Protein AF-A0A7J7K7C8-F1 (afdb_monomer_lite)

Secondary structure (DSSP, 8-state):
-HHHHHHHHHHHHHHHH-TT--HHHHHHHHHHHHHHHHHHHHT-TTTTTS-HHHHHHHHHHHHHHHHHHHHHHHSB-TTS-BTTPPPPEEEEES-STTSSEEEEEEETTEEEEEEE----GGGS-------

InterPro domains:
  IPR001247 Exoribonuclease, phosphorolytic domain 1 [PF01138] (86-122)
  IPR012162 Polyribonucleotide nucleotidyltransferase [PTHR11252] (11-129)
  IPR015848 Polyribonucleotide nucleotidyltransferase, RNA-binding domain [PF03726] (19-81)
  IPR020568 Ribosomal protein uS5 domain 2-type superfamily [SSF54211] (53-122)
  IPR027408 PNPase/RNase PH domain superfamily [G3DSA:3.30.230.70] (79-129)

Sequence (131 aa):
MDWLIKNYRTFILRVFSTTTHDKYSRDNALQAILRHALTAAESNENLSNVSPSVISTAFSNLSKDVMRDVILDQQVRPDGRPLDRVRPISCEVDVLKPLHGSSLFQRGQTQVMASVTLDSLEAMSKADSCH

Radius of gyration: 22.85 Å; chains: 1; bounding box: 56×23×57 Å

pLDDT: mean 90.24, std 6.82, range [52.06, 97.69]

Organism: Bugula neritina (NCBI:txid10212)

Structure (mmCIF, N/CA/C/O backbone):
data_AF-A0A7J7K7C8-F1
#
_entry.id   AF-A0A7J7K7C8-F1
#
loop_
_atom_site.group_PDB
_atom_site.id
_atom_site.type_symbol
_atom_site.label_atom_id
_atom_site.label_alt_id
_atom_site.label_comp_id
_atom_site.label_asym_id
_atom_site.label_entity_id
_atom_site.label_seq_id
_atom_site.pdbx_PDB_ins_code
_atom_site.Cartn_x
_atom_site.Cartn_y
_atom_site.Cartn_z
_atom_site.occupancy
_atom_site.B_iso_or_equiv
_atom_site.auth_seq_id
_atom_site.auth_comp_id
_atom_site.auth_asym_id
_atom_site.auth_atom_id
_atom_site.pdbx_PDB_model_num
ATOM 1 N N . MET A 1 1 ? -8.898 -3.529 24.881 1.00 65.62 1 MET A N 1
ATOM 2 C CA . MET A 1 1 ? -9.003 -3.578 23.401 1.00 65.62 1 MET A CA 1
ATOM 3 C C . MET A 1 1 ? -10.445 -3.432 22.934 1.00 65.62 1 MET A C 1
ATOM 5 O O . MET A 1 1 ? -10.690 -2.628 22.045 1.00 65.62 1 MET A O 1
ATOM 9 N N . ASP A 1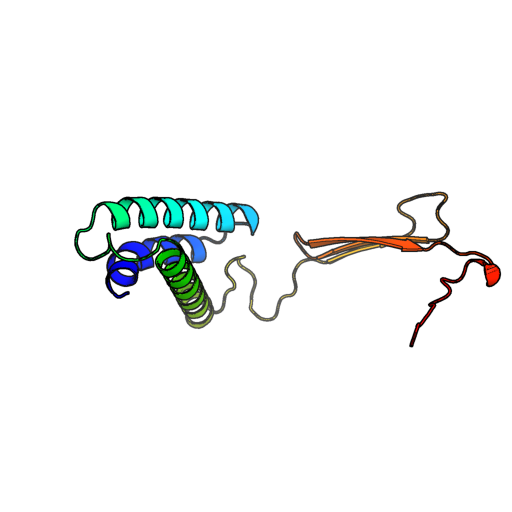 2 ? -11.403 -4.095 23.585 1.00 81.06 2 ASP A N 1
ATOM 10 C CA . ASP A 1 2 ? -12.844 -4.022 23.276 1.00 81.06 2 ASP A CA 1
ATOM 11 C C . ASP A 1 2 ? -13.413 -2.603 23.191 1.00 81.06 2 ASP A C 1
ATOM 13 O O . ASP A 1 2 ? -14.326 -2.345 22.410 1.00 81.06 2 ASP A O 1
ATOM 17 N N . TRP A 1 3 ? -12.853 -1.661 23.957 1.00 86.88 3 TRP A N 1
ATOM 18 C CA . TRP A 1 3 ? -13.234 -0.253 23.879 1.00 86.88 3 TRP A CA 1
ATOM 19 C C . TRP A 1 3 ? -12.994 0.348 22.484 1.00 86.88 3 TRP A C 1
ATOM 21 O O . TRP A 1 3 ? -13.878 1.025 21.963 1.00 86.88 3 TRP A O 1
ATOM 31 N N . LEU A 1 4 ? -11.853 0.064 21.840 1.00 86.50 4 LEU A N 1
ATOM 32 C CA . LEU A 1 4 ? -11.574 0.553 20.483 1.00 86.50 4 LEU A CA 1
ATOM 33 C C . LEU A 1 4 ? -12.564 -0.035 19.477 1.00 86.50 4 LEU A C 1
ATOM 35 O O . LEU A 1 4 ? -13.075 0.681 18.623 1.00 86.50 4 LEU A O 1
ATOM 39 N N . ILE A 1 5 ? -12.874 -1.323 19.612 1.00 88.94 5 ILE A N 1
ATOM 40 C CA . ILE A 1 5 ? -13.811 -2.014 18.723 1.00 88.94 5 ILE A CA 1
ATOM 41 C C . ILE A 1 5 ? -15.207 -1.397 18.851 1.00 88.94 5 ILE A C 1
ATOM 43 O O . ILE A 1 5 ? -15.792 -0.995 17.848 1.00 88.94 5 ILE A O 1
ATOM 47 N N . LYS A 1 6 ? -15.720 -1.257 20.078 1.00 89.81 6 LYS A N 1
ATOM 48 C CA . LYS A 1 6 ? -17.063 -0.712 20.329 1.00 89.81 6 LYS A CA 1
ATOM 49 C C . LYS A 1 6 ? -17.229 0.719 19.819 1.00 89.81 6 LYS A C 1
ATOM 51 O O . LYS A 1 6 ? -18.285 1.043 19.288 1.00 89.81 6 LYS A O 1
ATOM 56 N N . ASN A 1 7 ? -16.203 1.557 19.961 1.00 90.88 7 ASN A N 1
ATOM 57 C CA . ASN A 1 7 ? -16.311 2.981 19.638 1.00 90.88 7 ASN A CA 1
ATOM 58 C C . ASN A 1 7 ? -15.874 3.326 18.208 1.00 90.88 7 ASN A C 1
ATOM 60 O O . ASN A 1 7 ? -16.444 4.233 17.614 1.00 90.88 7 ASN A O 1
ATOM 64 N N . TYR A 1 8 ? -14.890 2.622 17.636 1.00 93.31 8 TYR A N 1
ATOM 65 C CA . TYR A 1 8 ? -14.247 3.028 16.378 1.00 93.31 8 TYR A CA 1
ATOM 66 C C . TYR A 1 8 ? -14.496 2.092 15.192 1.00 93.31 8 TYR A C 1
ATOM 68 O O . TYR A 1 8 ? -14.289 2.516 14.054 1.00 93.31 8 TYR A O 1
ATOM 76 N N . ARG A 1 9 ? -15.003 0.864 15.399 1.00 92.50 9 ARG A N 1
ATOM 77 C CA . ARG A 1 9 ? -15.230 -0.097 14.299 1.00 92.50 9 ARG A CA 1
ATOM 78 C C . ARG A 1 9 ? -16.112 0.481 13.193 1.00 92.50 9 ARG A C 1
ATOM 80 O O . ARG A 1 9 ? -15.755 0.378 12.026 1.00 92.50 9 ARG A O 1
ATOM 87 N N . THR A 1 10 ? -17.227 1.120 13.541 1.00 92.69 10 THR A N 1
ATOM 88 C CA . THR A 1 10 ? -18.168 1.688 12.559 1.00 92.69 10 THR A CA 1
ATOM 89 C C . THR A 1 10 ? -17.540 2.816 11.740 1.00 92.69 10 THR A C 1
ATOM 91 O O . THR A 1 10 ? -17.765 2.905 10.534 1.00 92.69 10 THR A O 1
ATOM 94 N N . PHE A 1 11 ? -16.709 3.654 12.365 1.00 93.06 11 PHE A N 1
ATOM 95 C CA . PHE A 1 11 ? -16.005 4.736 11.673 1.00 93.06 11 PHE A CA 1
ATOM 96 C C . PHE A 1 11 ? -14.964 4.189 10.694 1.00 93.06 11 PHE A C 1
ATOM 98 O O . PHE A 1 11 ? -14.916 4.621 9.544 1.00 93.06 11 PHE A O 1
ATOM 105 N N . ILE A 1 12 ? -14.185 3.193 11.120 1.00 92.81 12 ILE A N 1
ATOM 106 C CA . ILE A 1 12 ? -13.204 2.508 10.271 1.00 92.81 12 ILE A CA 1
ATOM 107 C C . ILE A 1 12 ? -13.910 1.802 9.103 1.00 92.81 12 ILE A C 1
ATOM 109 O O . ILE A 1 12 ? -13.496 1.932 7.951 1.00 92.81 12 ILE A O 1
ATOM 113 N N . LEU A 1 13 ? -15.018 1.108 9.374 1.00 91.88 13 LEU A N 1
ATOM 114 C CA . LEU A 1 13 ? -15.815 0.427 8.355 1.00 91.88 13 LEU A CA 1
ATOM 115 C C . LEU A 1 13 ? -16.356 1.411 7.318 1.00 91.88 13 LEU A C 1
ATOM 117 O O . LEU A 1 13 ? -16.309 1.125 6.123 1.00 91.88 13 LEU A O 1
ATOM 121 N N . ARG A 1 14 ? -16.808 2.594 7.747 1.00 91.56 14 ARG A N 1
ATOM 122 C CA . ARG A 1 14 ? -17.262 3.655 6.841 1.00 91.56 14 ARG A CA 1
ATOM 123 C C . ARG A 1 14 ? -16.151 4.121 5.899 1.00 91.56 14 ARG A C 1
ATOM 125 O O . ARG A 1 14 ? -16.417 4.309 4.714 1.00 91.56 14 ARG A O 1
ATOM 132 N N . VAL A 1 15 ? -14.922 4.268 6.399 1.00 92.44 15 VAL A N 1
ATOM 133 C CA . VAL A 1 15 ? -13.759 4.634 5.573 1.00 92.44 15 VAL A CA 1
ATOM 134 C C . VAL A 1 15 ? -13.482 3.566 4.513 1.00 92.44 15 VAL A C 1
ATOM 136 O O . VAL A 1 15 ? -13.291 3.907 3.350 1.00 92.44 15 VAL A O 1
ATOM 139 N N . PHE A 1 16 ? -13.504 2.280 4.877 1.00 90.00 16 PHE A N 1
ATOM 140 C CA . PHE A 1 16 ? -13.231 1.192 3.927 1.00 90.00 16 PHE A CA 1
ATOM 141 C C . PHE A 1 16 ? -14.390 0.867 2.978 1.00 90.00 16 PHE A C 1
ATOM 143 O O . PHE A 1 16 ? -14.139 0.383 1.879 1.00 90.00 16 PHE A O 1
ATOM 150 N N . SER A 1 17 ? -15.632 1.154 3.369 1.00 86.69 17 SER A N 1
ATOM 151 C CA . SER A 1 17 ? -16.817 0.957 2.518 1.00 86.69 17 SER A CA 1
ATOM 152 C C . SER A 1 17 ? -16.985 2.064 1.474 1.00 86.69 17 SER A C 1
ATOM 154 O O . SER A 1 17 ? -17.740 1.916 0.517 1.00 86.69 17 SER A O 1
ATOM 156 N N . THR A 1 18 ? -16.302 3.196 1.653 1.00 85.44 18 THR A N 1
ATOM 157 C CA . THR A 1 18 ? -16.383 4.335 0.740 1.00 85.44 18 THR A CA 1
ATOM 158 C C . THR A 1 18 ? -15.344 4.182 -0.372 1.00 85.44 18 THR A C 1
ATOM 160 O O . THR A 1 18 ? -14.150 4.377 -0.157 1.00 85.44 18 THR A O 1
ATOM 163 N N . THR A 1 19 ? -15.797 3.870 -1.587 1.00 79.19 19 THR A N 1
ATOM 164 C CA . THR A 1 19 ? -14.928 3.601 -2.752 1.00 79.19 19 THR A CA 1
ATOM 165 C C . THR A 1 19 ? -14.311 4.849 -3.387 1.00 79.19 19 THR A C 1
ATOM 167 O O . THR A 1 19 ? -13.440 4.729 -4.245 1.00 79.19 19 THR A O 1
ATOM 170 N N . THR A 1 20 ? -14.716 6.052 -2.967 1.00 82.44 20 THR A N 1
ATOM 171 C CA . THR A 1 20 ? -14.156 7.318 -3.475 1.00 82.44 20 THR A CA 1
ATOM 172 C C . THR A 1 20 ? -12.762 7.623 -2.925 1.00 82.44 20 THR A C 1
ATOM 174 O O . THR A 1 20 ? -12.086 8.514 -3.437 1.00 82.44 20 THR A O 1
ATOM 177 N N . HIS A 1 21 ? -12.311 6.891 -1.903 1.00 82.94 21 HIS A N 1
ATOM 178 C CA . HIS A 1 21 ? -11.001 7.101 -1.302 1.00 82.94 21 HIS A CA 1
ATOM 179 C C . HIS A 1 21 ? -9.866 6.457 -2.108 1.00 82.94 21 HIS A C 1
ATOM 181 O O . HIS A 1 21 ? -9.733 5.229 -2.193 1.00 82.94 21 HIS A O 1
ATOM 187 N N . ASP A 1 22 ? -8.958 7.301 -2.594 1.00 84.88 22 ASP A N 1
ATOM 188 C CA . ASP A 1 22 ? -7.626 6.885 -3.026 1.00 84.88 22 ASP A CA 1
ATOM 189 C C . ASP A 1 22 ? -6.748 6.464 -1.825 1.00 84.88 22 ASP A C 1
ATOM 191 O O . ASP A 1 22 ? -7.170 6.541 -0.668 1.00 84.88 22 ASP A O 1
ATOM 195 N N . LYS A 1 23 ? -5.518 5.985 -2.072 1.00 84.62 23 LYS A N 1
ATOM 196 C CA . LYS A 1 23 ? -4.647 5.521 -0.978 1.00 84.62 23 LYS A CA 1
ATOM 197 C C . LYS A 1 23 ? -4.376 6.642 0.033 1.00 84.62 23 LYS A C 1
ATOM 199 O O . LYS A 1 23 ? -4.515 6.418 1.231 1.00 84.62 23 LYS A O 1
ATOM 204 N N . TYR A 1 24 ? -4.025 7.834 -0.449 1.00 88.38 24 TYR A N 1
ATOM 205 C CA . TYR A 1 24 ? -3.618 8.944 0.409 1.00 88.38 24 TYR A CA 1
ATOM 206 C C . TYR A 1 24 ? -4.779 9.497 1.236 1.00 88.38 24 TYR A C 1
ATOM 208 O O . TYR A 1 24 ? -4.629 9.696 2.441 1.00 88.38 24 TYR A O 1
ATOM 216 N N . SER A 1 25 ? -5.951 9.714 0.633 1.00 91.12 25 SER A N 1
ATOM 217 C CA . SER A 1 25 ? -7.124 10.195 1.376 1.00 91.12 25 SER A CA 1
ATOM 218 C C . SER A 1 25 ? -7.568 9.202 2.444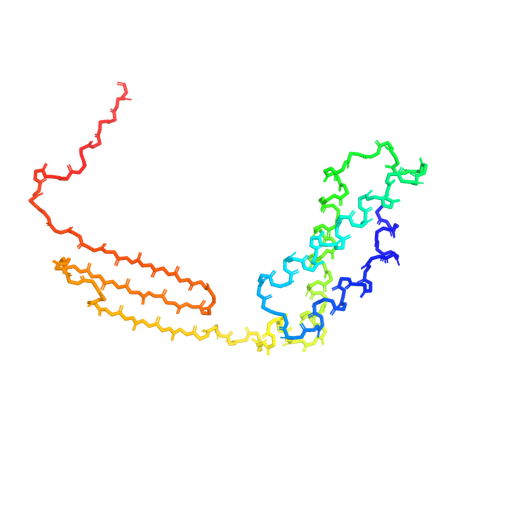 1.00 91.12 25 SER A C 1
ATOM 220 O O . SER A 1 25 ? -7.965 9.620 3.532 1.00 91.12 25 SER A O 1
ATOM 222 N N . ARG A 1 26 ? -7.441 7.896 2.180 1.00 91.25 26 ARG A N 1
ATOM 223 C CA . ARG A 1 26 ? -7.758 6.856 3.160 1.00 91.25 26 ARG A CA 1
ATOM 224 C C . ARG A 1 26 ? -6.791 6.858 4.331 1.00 91.25 26 ARG A C 1
ATOM 226 O O . ARG A 1 26 ? -7.237 6.830 5.475 1.00 91.25 26 ARG A O 1
ATOM 233 N N . ASP A 1 27 ? -5.492 6.928 4.051 1.00 91.62 27 ASP A N 1
ATOM 234 C CA . ASP A 1 27 ? -4.464 6.990 5.091 1.00 91.62 27 ASP A CA 1
ATOM 235 C C . ASP A 1 27 ? -4.676 8.237 5.967 1.00 91.62 27 ASP A C 1
ATOM 237 O O . ASP A 1 27 ? -4.677 8.138 7.194 1.00 91.62 27 ASP A O 1
ATOM 241 N N . ASN A 1 28 ? -4.988 9.387 5.363 1.00 94.06 28 ASN A N 1
ATOM 242 C CA . ASN A 1 28 ? -5.316 10.614 6.093 1.00 94.06 28 ASN A CA 1
ATOM 243 C C . ASN A 1 28 ? -6.582 10.478 6.954 1.00 94.06 28 ASN A C 1
ATOM 245 O O . ASN A 1 28 ? -6.593 10.926 8.103 1.00 94.06 28 ASN A O 1
ATOM 249 N N . ALA A 1 29 ? -7.637 9.845 6.433 1.00 93.62 29 ALA A N 1
ATOM 250 C CA . ALA A 1 29 ? -8.867 9.601 7.184 1.00 93.62 29 ALA A CA 1
ATOM 251 C C . ALA A 1 29 ? -8.617 8.687 8.394 1.00 93.62 29 ALA A C 1
ATOM 253 O O . ALA A 1 29 ? -9.059 8.993 9.501 1.00 93.62 29 ALA A O 1
ATOM 254 N N . LEU A 1 30 ? -7.851 7.606 8.217 1.00 94.12 30 LEU A N 1
ATOM 255 C CA . LEU A 1 30 ? -7.477 6.706 9.311 1.00 94.12 30 LEU A CA 1
ATOM 256 C C . LEU A 1 30 ? -6.600 7.409 10.353 1.00 94.12 30 LEU A C 1
ATOM 258 O O . LEU A 1 30 ? -6.820 7.226 11.548 1.00 94.12 30 LEU A O 1
ATOM 262 N N . GLN A 1 31 ? -5.660 8.256 9.928 1.00 95.00 31 GLN A N 1
ATOM 263 C CA . GLN A 1 31 ? -4.830 9.053 10.838 1.00 95.00 31 GLN A CA 1
ATOM 264 C C . GLN A 1 31 ? -5.649 10.070 11.641 1.00 95.00 31 GLN A C 1
ATOM 266 O O . GLN A 1 31 ? -5.385 10.281 12.825 1.00 95.00 31 GLN A O 1
ATOM 271 N N . ALA A 1 32 ? -6.668 10.682 11.033 1.00 95.31 32 ALA A N 1
ATOM 272 C CA . ALA A 1 32 ? -7.578 11.572 11.748 1.00 95.31 32 ALA A CA 1
ATOM 273 C C . ALA A 1 32 ? -8.357 10.822 12.843 1.00 95.31 32 ALA A C 1
ATOM 275 O O . ALA A 1 32 ? -8.453 11.311 13.970 1.00 95.31 32 ALA A O 1
ATOM 276 N N . ILE A 1 33 ? -8.845 9.615 12.537 1.00 94.81 33 ILE A N 1
ATOM 277 C CA . ILE A 1 33 ? -9.539 8.756 13.507 1.00 94.81 33 ILE A CA 1
ATOM 278 C C . ILE A 1 33 ? -8.581 8.308 14.617 1.00 94.81 33 ILE A C 1
ATOM 280 O O . ILE A 1 33 ? -8.939 8.373 15.791 1.00 94.81 33 ILE A O 1
ATOM 284 N N . LEU A 1 34 ? -7.357 7.901 14.272 1.00 94.31 34 LEU A N 1
ATOM 285 C CA . LEU A 1 34 ? -6.343 7.502 15.247 1.00 94.31 34 LEU A CA 1
ATOM 286 C C . LEU A 1 34 ? -6.020 8.642 16.218 1.00 94.31 34 LEU A C 1
ATOM 288 O O . LEU A 1 34 ? -5.988 8.424 17.427 1.00 94.31 34 LEU A O 1
ATOM 292 N N . ARG A 1 35 ? -5.822 9.862 15.709 1.00 93.88 35 ARG A N 1
ATOM 293 C CA . ARG A 1 35 ? -5.556 11.040 16.547 1.00 93.88 35 ARG A CA 1
ATOM 294 C C . ARG A 1 35 ? -6.683 11.270 17.549 1.00 93.88 35 ARG A C 1
ATOM 296 O O . ARG A 1 35 ? -6.415 11.453 18.730 1.00 93.88 35 ARG A O 1
ATOM 303 N N . HIS A 1 36 ? -7.930 11.196 17.088 1.00 93.44 36 HIS A N 1
ATOM 304 C CA . HIS A 1 36 ? -9.094 11.308 17.963 1.00 93.44 36 HIS A CA 1
ATOM 305 C C . HIS A 1 36 ? -9.140 10.182 19.009 1.00 93.44 36 HIS A C 1
ATOM 307 O O . HIS A 1 36 ? -9.424 10.432 20.178 1.00 93.44 36 HIS A O 1
ATOM 313 N N . ALA A 1 37 ? -8.825 8.946 18.612 1.00 91.56 37 ALA A N 1
ATOM 314 C CA . ALA A 1 37 ? -8.784 7.803 19.518 1.00 91.56 37 ALA A CA 1
ATOM 315 C C . ALA A 1 37 ? -7.723 7.951 20.615 1.00 91.56 37 ALA A C 1
ATOM 317 O O . ALA A 1 37 ? -7.988 7.566 21.752 1.00 91.56 37 ALA A O 1
ATOM 318 N N . LEU A 1 38 ? -6.562 8.533 20.301 1.00 91.12 38 LEU A N 1
ATOM 319 C CA . LEU A 1 38 ? -5.508 8.812 21.278 1.00 91.12 38 LEU A CA 1
ATOM 320 C C . LEU A 1 38 ? -5.955 9.862 22.303 1.00 91.12 38 LEU A C 1
ATOM 322 O O . LEU A 1 38 ? -5.904 9.587 23.497 1.00 91.12 38 LEU A O 1
ATOM 326 N N . THR A 1 39 ? -6.497 10.999 21.859 1.00 90.69 39 THR A N 1
ATOM 327 C CA . THR A 1 39 ? -7.015 12.042 22.769 1.00 90.69 39 THR A CA 1
ATOM 328 C C . THR A 1 39 ? -8.148 11.519 23.662 1.00 90.69 39 THR A C 1
ATOM 330 O O . THR A 1 39 ? -8.208 11.809 24.857 1.00 90.69 39 THR A O 1
ATOM 333 N N . ALA A 1 40 ? -9.044 10.699 23.108 1.00 89.06 40 ALA A N 1
ATOM 334 C CA . ALA A 1 40 ? -10.122 10.080 23.876 1.00 89.06 40 ALA A CA 1
ATOM 335 C C . ALA A 1 40 ? -9.615 9.022 24.876 1.00 89.06 40 ALA A C 1
ATOM 337 O O . ALA A 1 40 ? -10.244 8.812 25.913 1.00 89.06 4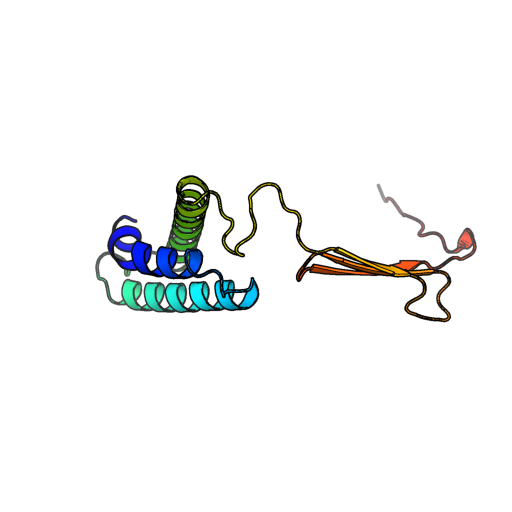0 ALA A O 1
ATOM 338 N N . ALA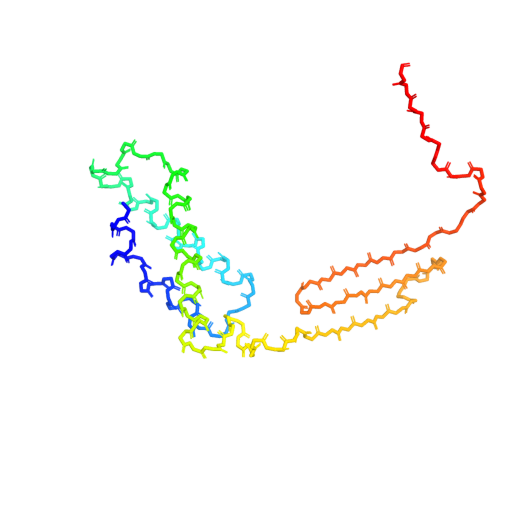 A 1 41 ? -8.497 8.354 24.581 1.00 87.31 41 ALA A N 1
ATOM 339 C CA . ALA A 1 41 ? -7.880 7.390 25.487 1.00 87.31 41 ALA A CA 1
ATOM 340 C C . ALA A 1 41 ? -7.160 8.071 26.660 1.00 87.31 41 ALA A C 1
ATOM 342 O O . ALA A 1 41 ? -7.239 7.564 27.775 1.00 87.31 41 ALA A O 1
ATOM 343 N N . GLU A 1 42 ? -6.536 9.233 26.438 1.00 84.75 42 GLU A N 1
ATOM 344 C CA . GLU A 1 42 ? -5.925 10.051 27.501 1.00 84.75 42 GLU A CA 1
ATOM 345 C C . GLU A 1 42 ? -6.954 10.503 28.547 1.00 84.75 42 GLU A C 1
ATOM 347 O O . GLU A 1 42 ? -6.653 10.564 29.736 1.00 84.75 42 GLU A O 1
ATOM 352 N N . SER A 1 43 ? -8.193 10.758 28.118 1.00 83.19 43 SER A N 1
ATOM 353 C CA . SER A 1 43 ? -9.295 11.175 28.997 1.00 83.19 43 SER A CA 1
ATOM 354 C C . SER A 1 43 ? -9.953 10.015 29.762 1.00 83.19 43 SER A C 1
ATOM 356 O O . SER A 1 43 ? -10.866 10.242 30.554 1.00 83.19 43 SER A O 1
ATOM 358 N N . ASN A 1 44 ? -9.553 8.765 29.511 1.00 82.44 44 ASN A N 1
ATOM 359 C CA . ASN A 1 44 ? -10.173 7.581 30.101 1.00 82.44 44 ASN A CA 1
ATOM 360 C C . ASN A 1 44 ? -9.283 7.004 31.208 1.00 82.44 44 ASN A C 1
ATOM 362 O O . ASN A 1 44 ? -8.201 6.492 30.929 1.00 82.44 44 ASN A O 1
ATOM 366 N N . GLU A 1 45 ? -9.764 7.010 32.454 1.00 73.19 45 GLU A N 1
ATOM 367 C CA . GLU A 1 45 ? -9.008 6.539 33.629 1.00 73.19 45 GLU A CA 1
ATOM 368 C C . GLU A 1 45 ? -8.502 5.089 33.507 1.00 73.19 45 GLU A C 1
ATOM 370 O O . GLU A 1 45 ? -7.479 4.741 34.089 1.00 73.19 45 GLU A O 1
ATOM 375 N N . ASN A 1 46 ? -9.169 4.242 32.714 1.00 74.31 46 ASN A N 1
ATOM 376 C CA . ASN A 1 46 ? -8.759 2.848 32.508 1.00 74.31 46 ASN A CA 1
ATOM 377 C C . ASN A 1 46 ? -7.676 2.676 31.428 1.00 74.31 46 ASN A C 1
ATOM 379 O O . ASN A 1 46 ? -7.066 1.610 31.339 1.00 74.31 46 ASN A O 1
ATOM 383 N N . LEU A 1 47 ? -7.468 3.680 30.570 1.00 75.12 47 LEU A N 1
ATOM 384 C CA . LEU A 1 47 ? -6.501 3.640 29.466 1.00 75.12 47 LEU A CA 1
ATOM 385 C C . LEU A 1 47 ? -5.377 4.674 29.605 1.00 75.12 47 LEU A C 1
ATOM 387 O O . LEU A 1 47 ? -4.403 4.581 28.862 1.00 75.12 47 LEU A O 1
ATOM 391 N N . SER A 1 48 ? -5.459 5.588 30.571 1.00 70.81 48 SER A N 1
ATOM 392 C CA . SER A 1 48 ? -4.452 6.626 30.830 1.00 70.81 48 SER A CA 1
ATOM 393 C C . SER A 1 48 ? -3.051 6.067 31.120 1.00 70.81 48 SER A C 1
ATOM 395 O O . SER A 1 48 ? -2.055 6.690 30.769 1.00 70.81 48 SER A O 1
ATOM 397 N N . ASN A 1 49 ? -2.959 4.860 31.691 1.00 79.12 49 ASN A N 1
ATOM 398 C CA . ASN A 1 49 ? -1.691 4.173 31.973 1.00 79.12 49 ASN A CA 1
ATOM 399 C C . ASN A 1 49 ? -1.140 3.353 30.788 1.00 79.12 49 ASN A C 1
ATOM 401 O O . ASN A 1 49 ? -0.079 2.735 30.901 1.00 79.12 49 ASN A O 1
ATOM 405 N N . VAL A 1 50 ? -1.855 3.288 29.662 1.00 84.19 50 VAL A N 1
ATOM 406 C CA . VAL A 1 50 ? -1.438 2.523 28.480 1.00 84.19 50 VAL A CA 1
ATOM 407 C C . VAL A 1 50 ? -0.625 3.420 27.555 1.00 84.19 50 VAL A C 1
ATOM 409 O O . VAL A 1 50 ? -1.014 4.545 27.255 1.00 84.19 50 VAL A O 1
ATOM 412 N N . SER A 1 51 ? 0.500 2.915 27.044 1.00 87.81 51 SER A N 1
ATOM 413 C CA . SER A 1 51 ? 1.327 3.709 26.138 1.00 87.81 51 SER A CA 1
ATOM 414 C C . SER A 1 51 ? 0.596 4.014 24.814 1.00 87.81 51 SER A C 1
ATOM 416 O O . SER A 1 51 ? -0.056 3.129 24.241 1.00 87.81 51 SER A O 1
ATOM 418 N N . PRO A 1 52 ? 0.757 5.226 24.249 1.00 88.12 52 PRO A N 1
ATOM 419 C CA . PRO A 1 52 ? 0.158 5.591 22.960 1.00 88.12 52 PRO A CA 1
ATOM 420 C C . PRO A 1 52 ? 0.524 4.634 21.814 1.00 88.12 52 PRO A C 1
ATOM 422 O O . PRO A 1 52 ? -0.280 4.381 20.917 1.00 88.12 52 PRO A O 1
ATOM 425 N N . SER A 1 53 ? 1.724 4.046 21.863 1.00 90.00 53 SER A N 1
ATOM 426 C CA . SER A 1 53 ? 2.195 3.059 20.881 1.00 90.00 53 SER A CA 1
ATOM 427 C C . SER A 1 53 ? 1.345 1.782 20.873 1.00 90.00 53 SER A C 1
ATOM 429 O O . SER A 1 53 ? 1.001 1.261 19.807 1.00 90.00 53 SER A O 1
ATOM 431 N N . VAL A 1 54 ? 0.934 1.301 22.052 1.00 90.75 54 VAL A N 1
ATOM 432 C CA . VAL A 1 54 ? 0.062 0.123 22.173 1.00 90.75 54 VAL A CA 1
ATOM 433 C C . VAL A 1 54 ? -1.313 0.419 21.577 1.00 90.75 54 VAL A C 1
ATOM 435 O O . VAL A 1 54 ? -1.841 -0.405 20.832 1.00 90.75 54 VAL A O 1
ATOM 438 N N . ILE A 1 55 ? -1.860 1.613 21.819 1.00 90.25 55 ILE A N 1
ATOM 439 C CA . ILE A 1 55 ? -3.147 2.045 21.250 1.00 90.25 55 ILE A CA 1
ATOM 440 C C . ILE A 1 55 ? -3.054 2.177 19.723 1.00 90.25 55 ILE A C 1
ATOM 442 O O . ILE A 1 55 ? -3.941 1.714 19.008 1.00 90.25 55 ILE A O 1
ATOM 446 N N . SER A 1 56 ? -1.964 2.741 19.202 1.00 92.75 56 SER A N 1
ATOM 447 C CA . SER A 1 56 ? -1.732 2.849 17.755 1.00 92.75 56 SER A CA 1
ATOM 448 C C . SER A 1 56 ? -1.611 1.479 17.078 1.00 92.75 56 SER A C 1
ATOM 450 O O . SER A 1 56 ? -2.218 1.226 16.031 1.00 92.75 56 SER A O 1
ATOM 452 N N . THR A 1 57 ? -0.899 0.547 17.713 1.00 94.06 57 THR A N 1
ATOM 453 C CA . THR A 1 57 ? -0.774 -0.837 17.235 1.00 94.06 57 THR A CA 1
ATOM 454 C C . THR A 1 57 ? -2.129 -1.545 17.252 1.00 94.06 57 THR A C 1
ATOM 456 O O . THR A 1 57 ? -2.520 -2.172 16.269 1.00 94.06 57 THR A O 1
ATOM 459 N N . ALA A 1 58 ? -2.885 -1.387 18.339 1.00 93.38 58 ALA A N 1
ATOM 460 C CA . ALA A 1 58 ? -4.238 -1.905 18.483 1.00 93.38 58 ALA A CA 1
ATOM 461 C C . ALA A 1 58 ? -5.188 -1.398 17.394 1.00 93.38 58 ALA A C 1
ATOM 463 O O . ALA A 1 58 ? -5.901 -2.182 16.770 1.00 93.38 58 ALA A O 1
ATOM 464 N N . PHE A 1 59 ? -5.173 -0.089 17.148 1.00 94.75 59 PHE A N 1
ATOM 465 C CA . PHE A 1 59 ? -5.969 0.554 16.112 1.00 94.75 59 PHE A CA 1
ATOM 466 C C . PHE A 1 59 ? -5.580 0.066 14.712 1.00 94.75 59 PHE A C 1
ATOM 468 O O . PHE A 1 59 ? -6.446 -0.199 13.878 1.00 94.75 59 PHE A O 1
ATOM 475 N N . SER A 1 60 ? -4.280 -0.099 14.460 1.00 94.50 60 SER A N 1
ATOM 476 C CA . SER A 1 60 ? -3.765 -0.629 13.195 1.00 94.50 60 SER A CA 1
ATOM 477 C C . SER A 1 60 ? -4.220 -2.069 12.956 1.00 94.50 60 SER A C 1
ATOM 479 O O . SER A 1 60 ? -4.599 -2.409 11.837 1.00 94.50 60 SER A O 1
ATOM 481 N N . ASN A 1 61 ? -4.228 -2.906 13.997 1.00 95.38 61 ASN A N 1
ATOM 482 C CA . ASN A 1 61 ? -4.735 -4.276 13.916 1.00 95.38 61 ASN A CA 1
ATOM 483 C C . ASN A 1 61 ? -6.245 -4.292 13.655 1.00 95.38 61 ASN A C 1
ATOM 485 O O . ASN A 1 61 ? -6.675 -4.903 12.683 1.00 95.38 61 ASN A O 1
ATOM 489 N N . LEU A 1 62 ? -7.026 -3.510 14.408 1.00 94.88 62 LEU A N 1
ATOM 490 C CA . LEU A 1 62 ? -8.465 -3.362 14.170 1.00 94.88 62 LEU A CA 1
ATOM 491 C C . LEU A 1 62 ? -8.768 -2.889 12.739 1.00 94.88 62 LEU A C 1
ATOM 493 O O . LEU A 1 62 ? -9.685 -3.389 12.096 1.00 94.88 6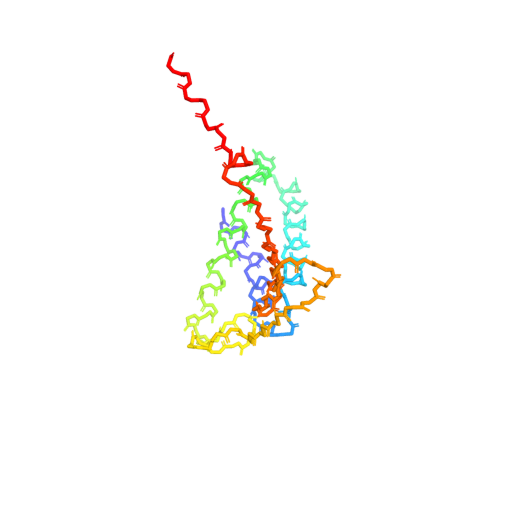2 LEU A O 1
ATOM 497 N N . SER A 1 63 ? -7.985 -1.943 12.219 1.00 94.62 63 SER A N 1
ATOM 498 C CA . SER A 1 63 ? -8.147 -1.446 10.850 1.00 94.62 63 SER A CA 1
ATOM 499 C C . SER A 1 63 ? -7.885 -2.531 9.806 1.00 94.62 63 SER A C 1
ATOM 501 O O . SER A 1 63 ? -8.606 -2.606 8.812 1.00 94.62 63 SER A O 1
ATOM 503 N N . LYS A 1 64 ? -6.881 -3.389 10.029 1.00 94.38 64 LYS A N 1
ATOM 504 C CA . LYS A 1 64 ? -6.599 -4.543 9.160 1.00 94.38 64 LYS A CA 1
ATOM 505 C C . LYS A 1 64 ? -7.726 -5.570 9.206 1.00 94.38 64 LYS A C 1
ATOM 507 O O . LYS A 1 64 ? -8.113 -6.056 8.146 1.00 94.38 64 LYS A O 1
ATOM 512 N N . ASP A 1 65 ? -8.250 -5.860 10.392 1.00 94.75 65 ASP A N 1
ATOM 513 C CA . ASP A 1 65 ? -9.336 -6.824 10.578 1.00 94.75 65 ASP A CA 1
ATOM 514 C C . ASP A 1 65 ? -10.612 -6.337 9.885 1.00 94.75 65 ASP A C 1
ATOM 516 O O . ASP A 1 65 ? -11.158 -7.034 9.037 1.00 94.75 65 ASP A O 1
ATOM 520 N N . VAL A 1 66 ? -11.014 -5.082 10.117 1.00 93.75 66 VAL A N 1
ATOM 521 C CA . VAL A 1 66 ? -12.186 -4.486 9.453 1.00 93.75 66 VAL A CA 1
ATOM 522 C C . VAL A 1 66 ? -12.011 -4.429 7.936 1.00 93.75 66 VAL A C 1
ATOM 524 O O . VAL A 1 66 ? -12.947 -4.728 7.200 1.00 93.75 66 VAL A O 1
ATOM 527 N N . MET A 1 67 ? -10.824 -4.067 7.441 1.00 93.38 67 MET A N 1
ATOM 528 C CA . MET A 1 67 ? -10.547 -4.093 6.002 1.00 93.38 67 MET A CA 1
ATOM 529 C C . MET A 1 67 ? -10.711 -5.508 5.431 1.00 93.38 67 MET A C 1
ATOM 531 O O . MET A 1 67 ? -11.230 -5.665 4.326 1.00 93.38 67 MET A O 1
ATOM 535 N N . ARG A 1 68 ? -10.255 -6.530 6.161 1.00 93.69 68 ARG A N 1
ATOM 536 C CA . ARG A 1 68 ? -10.372 -7.930 5.750 1.00 93.69 68 ARG A CA 1
ATOM 537 C C . ARG A 1 68 ? -11.832 -8.375 5.719 1.00 93.69 68 ARG A C 1
ATOM 539 O O . ARG A 1 68 ? -12.226 -8.955 4.713 1.00 93.69 68 ARG A O 1
ATOM 546 N N . ASP A 1 69 ? -12.609 -8.050 6.750 1.00 93.31 69 ASP A N 1
ATOM 547 C CA . ASP A 1 69 ? -14.050 -8.330 6.813 1.00 93.31 69 ASP A CA 1
ATOM 548 C C . ASP A 1 69 ? -14.768 -7.725 5.600 1.00 93.31 69 ASP A C 1
ATOM 550 O O . ASP A 1 69 ? -15.447 -8.429 4.863 1.00 93.31 69 ASP A O 1
ATOM 554 N N . VAL A 1 70 ? -14.530 -6.439 5.312 1.00 91.19 70 VAL A N 1
ATOM 555 C CA . VAL A 1 70 ? -15.147 -5.743 4.168 1.00 91.19 70 VAL A CA 1
ATOM 556 C C . VAL A 1 70 ? -14.819 -6.430 2.841 1.00 91.19 70 VAL A C 1
ATOM 558 O O . VAL A 1 70 ? -15.704 -6.608 2.008 1.00 91.19 70 VAL A O 1
ATOM 561 N N . ILE A 1 71 ? -13.564 -6.841 2.638 1.00 92.12 71 ILE A N 1
ATOM 562 C CA . ILE A 1 71 ? -13.148 -7.541 1.414 1.00 92.12 71 ILE A CA 1
ATOM 563 C C . ILE A 1 71 ? -13.838 -8.905 1.297 1.00 92.12 71 ILE A C 1
ATOM 565 O O . ILE A 1 71 ? -14.239 -9.285 0.198 1.00 92.12 71 ILE A O 1
ATOM 569 N N . LEU A 1 72 ? -13.958 -9.645 2.401 1.00 92.69 72 LEU A N 1
ATOM 570 C CA . LEU A 1 72 ? -14.591 -10.964 2.420 1.00 92.69 72 LEU A CA 1
ATOM 571 C C . LEU A 1 72 ? -16.107 -10.873 2.207 1.00 92.69 72 LEU A C 1
ATOM 573 O O . LEU A 1 72 ? -16.648 -11.661 1.435 1.00 92.69 72 LEU A O 1
ATOM 577 N N . ASP A 1 73 ? -16.767 -9.891 2.816 1.00 91.56 73 ASP A N 1
ATOM 578 C CA . ASP A 1 73 ? -18.219 -9.718 2.741 1.00 91.56 73 ASP A CA 1
ATOM 579 C C . ASP A 1 73 ? -18.659 -9.137 1.392 1.00 91.56 73 ASP A C 1
ATOM 581 O O . ASP A 1 73 ? -19.619 -9.606 0.784 1.00 91.56 73 ASP A O 1
ATOM 585 N N . GLN A 1 74 ? -17.959 -8.108 0.903 1.00 88.25 74 GLN A N 1
ATOM 586 C CA . GLN A 1 74 ? -18.351 -7.383 -0.310 1.00 88.25 74 GLN A CA 1
ATOM 587 C C . GLN A 1 74 ? -17.696 -7.938 -1.578 1.00 88.25 74 GLN A C 1
ATOM 589 O O . GLN A 1 74 ? -18.096 -7.556 -2.674 1.00 88.25 74 GLN A O 1
ATOM 594 N N . GLN A 1 75 ? -16.676 -8.799 -1.452 1.00 90.31 75 GLN A N 1
ATOM 595 C CA . GLN A 1 75 ? -15.869 -9.318 -2.571 1.00 90.31 75 GLN A CA 1
ATOM 596 C C . GLN A 1 75 ? -15.252 -8.213 -3.452 1.00 90.31 75 GLN A C 1
ATOM 598 O O . GLN A 1 75 ? -14.866 -8.432 -4.602 1.00 90.31 75 GLN A O 1
ATOM 603 N N . VAL A 1 76 ? -15.123 -7.008 -2.898 1.00 89.00 76 VAL A N 1
ATOM 604 C CA . VAL A 1 76 ? -14.600 -5.819 -3.567 1.00 89.00 76 VAL A CA 1
ATOM 605 C C . VAL A 1 76 ? -13.489 -5.236 -2.708 1.00 89.00 76 VAL A C 1
ATOM 607 O O . VAL A 1 76 ? -13.544 -5.211 -1.479 1.00 89.00 76 VAL A O 1
ATOM 610 N N . ARG A 1 77 ? -12.422 -4.784 -3.363 1.00 88.50 77 ARG A N 1
ATOM 611 C CA . ARG A 1 77 ? -11.294 -4.150 -2.684 1.00 88.50 77 ARG A CA 1
ATOM 612 C C . ARG A 1 77 ? -11.673 -2.731 -2.246 1.00 88.50 77 ARG A C 1
ATOM 614 O O . ARG A 1 77 ? -12.477 -2.092 -2.915 1.00 88.50 77 ARG A O 1
ATOM 621 N N . PRO A 1 78 ? -11.005 -2.156 -1.232 1.00 86.94 78 PRO A N 1
ATOM 622 C CA . PRO A 1 78 ? -11.302 -0.797 -0.763 1.00 86.94 78 PRO A CA 1
ATOM 623 C C . PRO A 1 78 ? -11.120 0.328 -1.797 1.00 86.94 78 PRO A C 1
ATOM 625 O O . PRO A 1 78 ? -11.463 1.470 -1.529 1.00 86.94 78 PRO A O 1
ATOM 628 N N . ASP A 1 79 ? -10.513 0.044 -2.951 1.00 86.19 79 ASP A N 1
ATOM 629 C CA . ASP A 1 79 ? -10.401 0.964 -4.089 1.00 86.19 79 ASP A CA 1
ATOM 630 C C . ASP A 1 79 ? -11.408 0.660 -5.216 1.00 86.19 79 ASP A C 1
ATOM 632 O O . ASP A 1 79 ? -11.218 1.098 -6.348 1.00 86.19 79 ASP A O 1
ATOM 636 N N . GLY A 1 80 ? -12.452 -0.125 -4.932 1.00 87.19 80 GLY A N 1
ATOM 637 C CA . GLY A 1 80 ? -13.559 -0.430 -5.845 1.00 87.19 80 GLY A CA 1
ATOM 638 C C . GLY A 1 80 ? -13.267 -1.499 -6.901 1.00 87.19 80 GLY A C 1
ATOM 639 O O . GLY A 1 80 ? -14.126 -1.802 -7.723 1.00 87.19 80 GLY A O 1
ATOM 640 N N . ARG A 1 81 ? -12.066 -2.085 -6.913 1.00 89.88 81 ARG A N 1
ATOM 641 C CA . ARG A 1 81 ? -11.686 -3.113 -7.895 1.00 89.88 81 ARG A CA 1
ATOM 642 C C . ARG A 1 81 ? -12.123 -4.511 -7.443 1.00 89.88 81 ARG A C 1
ATOM 644 O O . ARG A 1 81 ? -12.057 -4.791 -6.242 1.00 89.88 81 ARG A O 1
ATOM 651 N N . PRO A 1 82 ? -12.469 -5.414 -8.376 1.00 92.19 82 PRO A N 1
ATOM 652 C CA . PRO A 1 82 ? -12.651 -6.820 -8.041 1.00 92.19 82 PRO A CA 1
ATOM 653 C C . PRO A 1 82 ? -11.310 -7.464 -7.650 1.00 92.19 82 PRO A C 1
ATOM 655 O O . PRO A 1 82 ? -10.230 -6.890 -7.851 1.00 92.19 82 PRO A O 1
ATOM 658 N N . LEU A 1 83 ? -11.375 -8.645 -7.033 1.00 91.44 83 LEU A N 1
ATOM 659 C CA . LEU A 1 83 ? -10.207 -9.329 -6.463 1.00 91.44 83 LEU A CA 1
ATOM 660 C C . LEU A 1 83 ? -9.185 -9.769 -7.524 1.00 91.44 83 LEU A C 1
ATOM 662 O O . LEU A 1 83 ? -7.986 -9.791 -7.247 1.00 91.44 83 LEU A O 1
ATOM 666 N N . ASP A 1 84 ? -9.649 -10.055 -8.735 1.00 93.81 84 ASP A N 1
ATOM 667 C CA . ASP A 1 84 ? -8.873 -10.522 -9.888 1.00 93.81 84 ASP A CA 1
ATOM 668 C C . ASP A 1 84 ? -8.268 -9.382 -10.732 1.00 93.81 84 ASP A C 1
ATOM 670 O O . ASP A 1 84 ? -7.334 -9.592 -11.510 1.00 93.81 84 ASP A O 1
ATOM 674 N N . ARG A 1 85 ? -8.743 -8.142 -10.567 1.00 92.31 85 ARG A N 1
ATOM 675 C CA . ARG A 1 85 ? -8.250 -6.989 -11.331 1.00 92.31 85 ARG A CA 1
ATOM 676 C C . ARG A 1 85 ? -6.966 -6.410 -10.752 1.00 92.31 85 ARG A C 1
ATOM 678 O O . ARG A 1 85 ? -6.918 -5.858 -9.645 1.00 92.31 85 ARG A O 1
ATOM 685 N N . VAL A 1 86 ? -5.936 -6.368 -11.592 1.00 91.94 86 VAL A N 1
ATOM 686 C CA . VAL A 1 86 ? -4.740 -5.541 -11.373 1.00 91.94 86 VAL A CA 1
ATOM 687 C C . VAL A 1 86 ? -5.082 -4.051 -11.568 1.00 91.94 86 VAL A C 1
ATOM 689 O O . VAL A 1 86 ? -6.060 -3.702 -12.232 1.00 91.94 86 VAL A O 1
ATOM 692 N N . ARG A 1 87 ? -4.317 -3.152 -10.928 1.00 91.81 87 ARG A N 1
ATOM 693 C CA . ARG A 1 87 ? -4.438 -1.695 -11.150 1.00 91.81 87 ARG A CA 1
ATOM 694 C C . ARG A 1 87 ? -4.071 -1.355 -12.601 1.00 91.81 87 ARG A C 1
ATOM 696 O O . ARG A 1 87 ? -3.296 -2.108 -13.183 1.00 91.81 87 ARG A O 1
ATOM 703 N N . PRO A 1 88 ? -4.559 -0.233 -13.158 1.00 93.06 88 PRO A N 1
ATOM 704 C CA . PRO A 1 88 ? -4.109 0.252 -14.462 1.00 93.06 88 PRO A CA 1
ATOM 705 C C . PRO A 1 88 ? -2.582 0.352 -14.514 1.00 93.06 88 PRO A C 1
ATOM 707 O O . PRO A 1 88 ? -1.977 0.838 -13.554 1.00 93.06 88 PRO A O 1
ATOM 710 N N . ILE A 1 89 ? -1.987 -0.142 -15.600 1.00 96.56 89 ILE A N 1
ATOM 711 C CA . ILE A 1 89 ? -0.544 -0.110 -15.846 1.00 96.56 89 ILE A CA 1
ATOM 712 C C . ILE A 1 89 ? -0.287 0.750 -17.081 1.00 96.56 89 ILE A C 1
ATOM 714 O O . ILE A 1 89 ? -0.960 0.566 -18.094 1.00 96.56 89 ILE A O 1
ATOM 718 N N . SER A 1 90 ? 0.691 1.644 -16.999 1.00 97.19 90 SER A N 1
ATOM 719 C CA . SER A 1 90 ? 1.277 2.333 -18.147 1.00 97.19 90 SER A CA 1
ATOM 720 C C . SER A 1 90 ? 2.796 2.207 -18.097 1.00 97.19 90 SER A C 1
ATOM 722 O O . SER A 1 90 ? 3.402 2.172 -17.022 1.00 97.19 90 SER A O 1
ATOM 724 N N . CYS A 1 91 ? 3.397 2.095 -19.276 1.00 96.75 91 CYS A N 1
ATOM 725 C CA . CYS A 1 91 ? 4.834 1.967 -19.447 1.00 96.75 91 CYS A CA 1
ATOM 726 C C . CYS A 1 91 ? 5.262 2.899 -20.573 1.00 96.75 91 CYS A C 1
ATOM 728 O O . CYS A 1 91 ? 4.714 2.823 -21.672 1.00 96.75 91 CYS A O 1
ATOM 730 N N . GLU A 1 92 ? 6.262 3.724 -20.306 1.00 96.69 92 GLU A N 1
ATOM 731 C CA . GLU A 1 92 ? 6.893 4.589 -21.296 1.00 96.69 92 GLU A CA 1
ATOM 732 C C . GLU A 1 92 ? 8.396 4.321 -21.296 1.00 96.69 92 GLU A C 1
ATOM 734 O O . GLU A 1 92 ? 8.992 4.041 -20.253 1.00 96.69 92 GLU A O 1
ATOM 739 N N . VAL A 1 93 ? 9.004 4.375 -22.476 1.00 96.50 93 VAL A N 1
ATOM 740 C CA . VAL A 1 93 ? 10.449 4.229 -22.679 1.00 96.50 93 VAL A CA 1
ATOM 741 C C . VAL A 1 93 ? 10.983 5.494 -23.331 1.00 96.50 93 VAL A C 1
ATOM 743 O O . VAL A 1 93 ? 10.222 6.220 -23.966 1.00 96.50 93 VAL A O 1
ATOM 746 N N . ASP A 1 94 ? 12.284 5.738 -23.190 1.00 94.06 94 ASP A N 1
ATOM 747 C CA . ASP A 1 94 ? 12.961 6.880 -23.819 1.00 94.06 94 ASP A CA 1
ATOM 748 C C . ASP A 1 94 ? 12.395 8.245 -23.358 1.00 94.06 94 ASP A C 1
ATOM 750 O O . ASP A 1 94 ? 12.308 9.211 -24.114 1.00 94.06 94 ASP A O 1
ATOM 754 N N . VAL A 1 95 ? 11.995 8.310 -22.080 1.00 94.88 95 VAL A N 1
ATOM 755 C CA . VAL A 1 95 ? 11.357 9.473 -21.433 1.00 94.88 95 VAL A CA 1
ATOM 756 C C . VAL A 1 95 ? 12.343 10.630 -21.232 1.00 94.88 95 VAL A C 1
ATOM 758 O O . VAL A 1 95 ? 11.967 11.799 -21.288 1.00 94.88 95 VAL A O 1
ATOM 761 N N . LEU A 1 96 ? 13.619 10.313 -20.996 1.00 93.25 96 LEU A N 1
ATOM 762 C CA . LEU A 1 96 ? 14.691 11.272 -20.741 1.00 93.25 96 LEU A CA 1
ATOM 763 C C . LEU A 1 96 ? 15.858 11.051 -21.709 1.00 93.25 96 LEU A C 1
ATOM 765 O O . LEU A 1 96 ? 16.665 10.137 -21.528 1.00 93.25 96 LEU A O 1
ATOM 769 N N . LYS A 1 97 ? 15.994 11.944 -22.691 1.00 90.94 97 LYS A N 1
ATOM 770 C CA . LYS A 1 97 ? 17.198 12.072 -23.530 1.00 90.94 97 LYS A CA 1
ATOM 771 C C . LYS A 1 97 ? 18.141 13.097 -22.900 1.00 90.94 97 LYS A C 1
ATOM 773 O O . LYS A 1 97 ? 17.645 14.132 -22.451 1.00 90.94 97 LYS A O 1
ATOM 778 N N . PRO A 1 98 ? 19.468 12.854 -22.838 1.00 90.81 98 PRO A N 1
ATOM 779 C CA . PRO A 1 98 ? 20.271 11.914 -23.639 1.00 90.81 98 PRO A CA 1
ATOM 780 C C . PRO A 1 98 ? 20.704 10.610 -22.922 1.00 90.81 98 PRO A C 1
ATOM 782 O O . PRO A 1 98 ? 21.766 10.077 -23.232 1.00 90.81 98 PRO A O 1
ATOM 785 N N . LEU A 1 99 ? 19.953 10.100 -21.937 1.00 94.25 99 LEU A N 1
ATOM 786 C CA . LEU A 1 99 ? 20.352 8.879 -21.214 1.00 94.25 99 LEU A CA 1
ATOM 787 C C . LEU A 1 99 ? 20.415 7.660 -22.154 1.00 94.25 99 LEU A C 1
ATOM 789 O O . LEU A 1 99 ? 19.606 7.557 -23.072 1.00 94.25 99 LEU A O 1
ATOM 793 N N . HIS A 1 100 ? 21.323 6.708 -21.894 1.00 96.12 100 HIS A N 1
ATOM 794 C CA . HIS A 1 100 ? 21.423 5.471 -22.692 1.00 96.12 100 HIS A CA 1
ATOM 795 C C . HIS A 1 100 ? 20.116 4.672 -22.691 1.00 96.12 100 HIS A C 1
ATOM 797 O O . HIS A 1 100 ? 19.748 4.060 -23.690 1.00 96.12 100 HIS A O 1
ATOM 803 N N . GLY A 1 101 ? 19.412 4.683 -21.561 1.00 96.19 101 GLY A N 1
ATOM 804 C CA . GLY A 1 101 ? 18.055 4.180 -21.461 1.00 96.19 101 GLY A CA 1
ATOM 805 C C . GLY A 1 101 ? 17.307 4.874 -20.336 1.00 96.19 101 GLY A C 1
ATOM 806 O O . GLY A 1 101 ? 17.876 5.218 -19.300 1.00 96.19 101 GLY A O 1
ATOM 807 N N . SER A 1 102 ? 16.012 5.075 -20.533 1.00 97.31 102 SER A N 1
ATOM 808 C CA . SER A 1 102 ? 15.102 5.539 -19.493 1.00 97.31 102 SER A CA 1
ATOM 809 C C . SER A 1 102 ? 13.737 4.892 -19.675 1.00 97.31 102 SER A C 1
ATOM 811 O O . SER A 1 102 ? 13.328 4.570 -20.792 1.00 97.31 102 SER A O 1
ATOM 813 N N . SER A 1 103 ? 13.045 4.663 -18.566 1.00 97.12 103 SER A N 1
ATOM 814 C CA . SER A 1 103 ? 11.688 4.132 -18.561 1.00 97.12 103 SER A CA 1
ATOM 815 C C . SER A 1 103 ? 10.895 4.680 -17.384 1.00 97.12 103 SER A C 1
ATOM 817 O O . SER A 1 103 ? 11.446 4.928 -16.307 1.00 97.12 103 SER A O 1
ATOM 819 N N . LEU A 1 104 ? 9.596 4.847 -17.597 1.00 97.19 104 LEU A N 1
ATOM 820 C CA . LEU A 1 104 ? 8.629 5.228 -16.583 1.00 97.19 104 LEU A CA 1
ATOM 821 C C . LEU A 1 104 ? 7.560 4.141 -16.518 1.00 97.19 104 LEU A C 1
ATOM 823 O O . LEU A 1 104 ? 6.795 3.935 -17.458 1.00 97.19 104 LEU A O 1
ATOM 827 N N . PHE A 1 105 ? 7.528 3.427 -15.400 1.00 97.69 105 PHE A N 1
ATOM 828 C CA . PHE A 1 105 ? 6.535 2.405 -15.114 1.00 97.69 105 PHE A CA 1
ATOM 829 C C . PHE A 1 105 ? 5.553 2.938 -14.079 1.00 97.69 105 PHE A C 1
ATOM 831 O O . PHE A 1 105 ? 5.949 3.362 -12.990 1.00 97.69 105 PHE A O 1
ATOM 838 N N . GLN A 1 106 ? 4.262 2.861 -14.372 1.00 97.06 106 GLN A N 1
ATOM 839 C CA . GLN A 1 106 ? 3.220 3.246 -13.435 1.00 97.06 106 GLN A CA 1
ATOM 840 C C . GLN A 1 106 ? 2.191 2.133 -13.287 1.00 97.06 106 GLN A C 1
ATOM 842 O O . GLN A 1 106 ? 1.704 1.568 -14.259 1.00 97.06 106 GLN A O 1
ATOM 847 N N . ARG A 1 107 ? 1.835 1.826 -12.037 1.00 95.12 107 ARG A N 1
ATOM 848 C CA . ARG A 1 107 ? 0.785 0.873 -11.663 1.00 95.12 107 ARG A CA 1
ATOM 849 C C . ARG A 1 107 ? -0.136 1.509 -10.626 1.00 95.12 107 ARG A C 1
ATOM 851 O O . ARG A 1 107 ? 0.127 1.467 -9.418 1.00 95.12 107 ARG A O 1
ATOM 858 N N . GLY A 1 108 ? -1.251 2.069 -11.084 1.00 91.38 108 GLY A N 1
ATOM 859 C CA . GLY A 1 108 ? -2.125 2.917 -10.273 1.00 91.38 108 GLY A CA 1
ATOM 860 C C . GLY A 1 108 ? -1.375 4.148 -9.759 1.00 91.38 108 GLY A C 1
ATOM 861 O O . GLY A 1 108 ? -0.860 4.931 -10.546 1.00 91.38 108 GLY A O 1
ATOM 862 N N . GLN A 1 109 ? -1.296 4.304 -8.435 1.00 90.25 109 GLN A N 1
ATOM 863 C CA . GLN A 1 109 ? -0.574 5.414 -7.794 1.00 90.25 109 GLN A CA 1
ATOM 864 C C . GLN A 1 109 ? 0.918 5.135 -7.554 1.00 90.25 109 GLN A C 1
ATOM 866 O O . GLN A 1 109 ? 1.644 6.023 -7.127 1.00 90.25 109 GLN A O 1
ATOM 871 N N . THR A 1 110 ? 1.390 3.905 -7.776 1.00 91.50 110 THR A N 1
ATOM 872 C CA . THR A 1 110 ? 2.822 3.598 -7.677 1.00 91.50 110 THR A CA 1
ATOM 873 C C . THR A 1 110 ? 3.483 3.918 -9.007 1.00 91.50 110 THR A C 1
ATOM 875 O O . THR A 1 110 ? 3.108 3.325 -10.016 1.00 91.50 110 THR A O 1
ATOM 878 N N . GLN A 1 111 ? 4.471 4.807 -8.991 1.00 95.56 111 GLN A N 1
ATOM 879 C CA . GLN A 1 111 ? 5.263 5.180 -10.157 1.00 95.56 111 GLN A CA 1
ATOM 880 C C . GLN A 1 111 ? 6.743 4.935 -9.861 1.00 95.56 111 GLN A C 1
ATOM 882 O O . GLN A 1 111 ? 7.217 5.217 -8.760 1.00 95.56 111 GLN A O 1
ATOM 887 N N . VAL A 1 112 ? 7.451 4.370 -10.832 1.00 97.12 112 VAL A N 1
ATOM 888 C CA . VAL A 1 112 ? 8.881 4.074 -10.766 1.00 97.12 112 VAL A CA 1
ATOM 889 C C . VAL A 1 112 ? 9.518 4.584 -12.048 1.00 97.12 112 VAL A C 1
ATOM 891 O O . VAL A 1 112 ? 9.061 4.251 -13.140 1.00 97.12 112 VAL A O 1
ATOM 894 N N . MET A 1 113 ? 10.581 5.369 -11.907 1.00 96.81 113 MET A N 1
ATOM 895 C CA . MET A 1 113 ? 11.444 5.752 -13.016 1.00 96.81 113 MET A CA 1
ATOM 896 C C . MET A 1 113 ? 12.746 4.968 -12.906 1.00 96.81 113 MET A C 1
ATOM 898 O O . MET A 1 113 ? 13.360 4.936 -11.840 1.00 96.81 113 MET A O 1
ATOM 902 N N . ALA A 1 114 ? 13.156 4.340 -14.000 1.00 97.00 114 ALA A N 1
ATOM 903 C CA . ALA A 1 114 ? 14.438 3.662 -14.096 1.00 97.00 114 ALA A CA 1
ATOM 904 C C . ALA A 1 114 ? 15.255 4.286 -15.225 1.00 97.00 114 ALA A C 1
ATOM 906 O O . ALA A 1 114 ? 14.726 4.557 -16.304 1.00 97.00 114 ALA A O 1
ATOM 907 N N . SER A 1 115 ? 16.543 4.489 -14.977 1.00 96.69 115 SER A N 1
ATOM 908 C CA . SER A 1 115 ? 17.523 4.876 -15.984 1.00 96.69 115 SER A CA 1
ATOM 909 C C . SER A 1 115 ? 18.574 3.786 -16.128 1.00 96.69 115 SER A C 1
ATOM 911 O O . SER A 1 115 ? 18.834 3.012 -15.207 1.00 96.69 115 SER A O 1
ATOM 913 N N . VAL A 1 116 ? 19.171 3.729 -17.308 1.00 95.75 116 VAL A N 1
ATOM 914 C CA . VAL A 1 116 ? 20.292 2.855 -17.623 1.00 95.75 116 VAL A CA 1
ATOM 915 C C . VAL A 1 116 ? 21.447 3.740 -18.054 1.00 95.75 116 VAL A C 1
ATOM 917 O O . VAL A 1 116 ? 21.290 4.604 -18.919 1.00 95.75 116 VAL A O 1
ATOM 920 N N . THR A 1 117 ? 22.608 3.495 -17.454 1.00 93.81 117 THR A N 1
ATOM 921 C CA . THR A 1 117 ? 23.879 4.099 -17.843 1.00 93.81 117 THR A CA 1
ATOM 922 C C . THR A 1 117 ? 24.825 2.978 -18.238 1.00 93.81 117 THR A C 1
ATOM 924 O O . THR A 1 117 ? 24.985 2.015 -17.494 1.00 93.81 117 THR A O 1
ATOM 927 N N . LEU A 1 118 ? 25.419 3.093 -19.420 1.00 94.56 118 LEU A N 1
ATOM 928 C CA . LEU A 1 118 ? 26.446 2.197 -19.920 1.00 94.56 118 LEU A CA 1
ATOM 929 C C . LEU A 1 118 ? 27.797 2.894 -19.770 1.00 94.56 118 LEU A C 1
ATOM 931 O O . LEU A 1 118 ? 27.915 4.076 -20.088 1.00 94.56 118 LEU A O 1
ATOM 935 N N . ASP A 1 119 ? 28.788 2.161 -19.278 1.00 95.50 119 ASP A N 1
ATOM 936 C CA . ASP A 1 119 ? 30.173 2.610 -19.152 1.00 95.50 119 ASP A CA 1
ATOM 937 C C . ASP A 1 119 ? 31.109 1.410 -19.393 1.00 95.50 119 ASP A C 1
ATOM 939 O O . ASP A 1 119 ? 30.664 0.265 -19.532 1.00 95.50 119 ASP A O 1
ATOM 943 N N . SER A 1 120 ? 32.405 1.674 -19.481 1.00 96.12 120 SER A N 1
ATOM 944 C CA . SER A 1 120 ? 33.457 0.669 -19.563 1.00 96.12 120 SER A CA 1
ATOM 945 C C . SER A 1 120 ? 33.493 -0.236 -18.323 1.00 96.12 120 SER A C 1
ATOM 947 O O . SER A 1 120 ? 33.057 0.130 -17.231 1.00 96.12 120 SER A O 1
ATOM 949 N N . LEU A 1 121 ? 34.080 -1.428 -18.475 1.00 93.94 121 LEU A N 1
ATOM 950 C CA . LEU A 1 121 ? 34.248 -2.385 -17.373 1.00 93.94 121 LEU A CA 1
ATOM 951 C C . LEU A 1 121 ? 35.075 -1.816 -16.207 1.00 93.94 121 LEU A C 1
ATOM 953 O O . LEU A 1 121 ? 34.933 -2.272 -15.076 1.00 93.94 121 LEU A O 1
ATOM 957 N N . GLU A 1 122 ? 35.918 -0.812 -16.454 1.00 92.75 122 GLU A N 1
ATOM 958 C CA . GLU A 1 122 ? 36.724 -0.160 -15.416 1.00 92.75 122 GLU A CA 1
ATOM 959 C C . GLU A 1 122 ? 35.873 0.606 -14.395 1.00 92.75 122 GLU A C 1
ATOM 961 O O . GLU A 1 122 ? 36.267 0.707 -13.230 1.00 92.75 122 GLU A O 1
ATOM 966 N N . ALA A 1 123 ? 34.698 1.086 -14.811 1.00 91.38 123 ALA A N 1
ATOM 967 C CA . ALA A 1 123 ? 33.741 1.800 -13.971 1.00 91.38 123 ALA A CA 1
ATOM 968 C C . ALA A 1 123 ? 32.849 0.868 -13.127 1.00 91.38 123 ALA A C 1
ATOM 970 O O . ALA A 1 123 ? 32.035 1.344 -12.332 1.00 91.38 123 ALA A O 1
ATOM 971 N N . MET A 1 124 ? 32.978 -0.459 -13.271 1.00 91.12 124 MET A N 1
ATOM 972 C CA . MET A 1 124 ? 32.252 -1.409 -12.426 1.00 91.12 124 MET A CA 1
ATOM 973 C C . MET A 1 124 ? 32.590 -1.192 -10.948 1.00 91.12 124 MET A C 1
ATOM 975 O O . MET A 1 124 ? 33.757 -1.058 -10.574 1.00 91.12 124 MET A O 1
ATOM 979 N N . SER A 1 125 ? 31.566 -1.217 -10.089 1.00 88.00 125 SER A N 1
ATOM 980 C CA . SER A 1 125 ? 31.754 -1.121 -8.641 1.00 88.00 125 SER A CA 1
ATOM 981 C C . SER A 1 125 ? 32.631 -2.272 -8.152 1.00 88.00 125 SER A C 1
ATOM 983 O O . SER A 1 125 ? 32.238 -3.439 -8.228 1.00 88.00 125 SER A O 1
ATOM 985 N N . LYS A 1 126 ? 33.812 -1.948 -7.634 1.00 89.12 126 LYS A N 1
ATOM 986 C CA . LYS A 1 126 ? 34.712 -2.922 -7.020 1.00 89.12 126 LYS A CA 1
ATOM 987 C C . LYS A 1 126 ? 34.273 -3.106 -5.575 1.00 89.12 126 LYS A C 1
ATOM 989 O O . LYS A 1 126 ? 34.296 -2.158 -4.795 1.00 89.12 126 LYS A O 1
ATOM 994 N N . ALA A 1 127 ? 33.801 -4.302 -5.248 1.00 86.19 127 ALA A N 1
ATOM 995 C CA . ALA A 1 127 ? 33.473 -4.646 -3.877 1.00 86.19 127 ALA A CA 1
ATOM 996 C C . ALA A 1 127 ? 34.763 -5.044 -3.154 1.00 86.19 127 ALA A C 1
ATOM 998 O O . ALA A 1 127 ? 35.334 -6.088 -3.459 1.00 86.19 127 ALA A O 1
ATOM 999 N N . ASP A 1 128 ? 35.201 -4.228 -2.199 1.00 83.44 128 ASP A N 1
ATOM 1000 C CA . ASP A 1 128 ? 36.217 -4.642 -1.234 1.00 83.44 128 ASP A CA 1
ATOM 1001 C C . ASP A 1 128 ? 35.523 -5.375 -0.085 1.00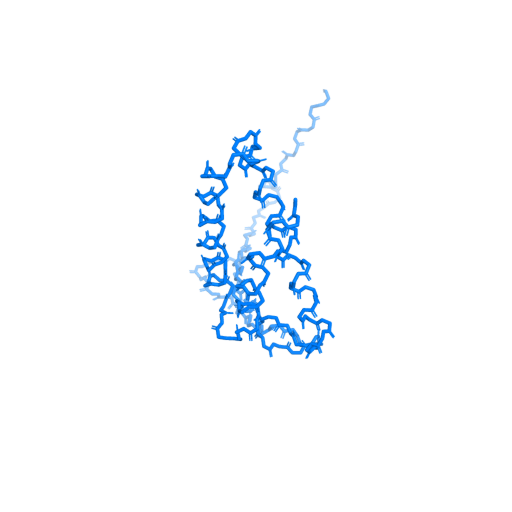 83.44 128 ASP A C 1
ATOM 1003 O O . ASP A 1 128 ? 34.908 -4.771 0.795 1.00 83.44 128 ASP A O 1
ATOM 1007 N N . SER A 1 129 ? 35.588 -6.704 -0.102 1.00 76.25 129 SER A N 1
ATOM 1008 C CA . SER A 1 129 ? 35.226 -7.518 1.054 1.00 76.25 129 SER A CA 1
ATOM 1009 C C . SER A 1 129 ? 36.452 -7.673 1.951 1.00 76.25 129 SER A C 1
ATOM 1011 O O . SER A 1 129 ? 37.246 -8.594 1.759 1.00 76.25 129 SER A O 1
ATOM 1013 N N . CYS A 1 130 ? 36.615 -6.774 2.924 1.00 71.25 130 CYS A N 1
ATOM 1014 C CA . CYS A 1 130 ? 37.557 -6.993 4.018 1.00 71.25 130 CYS A CA 1
ATOM 1015 C C . CYS A 1 130 ? 37.011 -8.097 4.933 1.00 71.25 130 CYS A C 1
ATOM 1017 O O . CYS A 1 130 ? 36.037 -7.892 5.662 1.00 71.25 130 CYS A O 1
ATOM 1019 N N . HIS A 1 131 ? 37.647 -9.262 4.875 1.00 52.06 131 HIS A N 1
ATOM 1020 C CA . HIS A 1 131 ? 37.917 -10.021 6.089 1.00 52.06 131 HIS A CA 1
ATOM 1021 C C . HIS A 1 131 ? 39.157 -9.439 6.762 1.00 52.06 131 HIS A C 1
ATOM 1023 O O . HIS A 1 131 ? 40.092 -9.062 6.019 1.00 52.06 131 HIS A O 1
#

Foldseek 3Di:
DVVCCVPCLVVLLVLLVDLVDDPVNSVVSLVVSLVVQLVVQCVDPVRVPPDSVVSVVVSVVSSVVSQVVCCVVVCAHSNRHHPPDFADWDKDWPPDPPFPIWMWIDGHPDIDIDGDHDDDPVPPDDDDDDD